Protein AF-A0A497G6R7-F1 (afdb_monomer)

pLDDT: mean 92.28, std 6.04, range [61.69, 97.88]

Structure (mmCIF, N/CA/C/O backbone):
data_AF-A0A497G6R7-F1
#
_entry.id   AF-A0A497G6R7-F1
#
loop_
_atom_site.group_PDB
_atom_site.id
_atom_site.type_symbol
_atom_site.label_atom_id
_atom_site.label_alt_id
_atom_site.label_comp_id
_atom_site.label_asym_id
_atom_site.label_entity_id
_atom_site.label_seq_id
_atom_site.pdbx_PDB_ins_code
_atom_site.Cartn_x
_atom_site.Cartn_y
_atom_site.Cartn_z
_atom_site.occupancy
_atom_site.B_iso_or_equiv
_atom_site.auth_seq_id
_atom_site.auth_comp_id
_atom_site.auth_asym_id
_atom_site.auth_atom_id
_atom_site.pdbx_PDB_model_num
ATOM 1 N N . MET A 1 1 ? 18.192 23.281 7.322 1.00 61.69 1 MET A N 1
ATOM 2 C CA . MET A 1 1 ? 17.276 22.122 7.278 1.00 61.69 1 MET A CA 1
ATOM 3 C C . MET A 1 1 ? 18.135 20.898 7.508 1.00 61.69 1 MET A C 1
ATOM 5 O O . MET A 1 1 ? 19.230 20.886 6.967 1.00 61.69 1 MET A O 1
ATOM 9 N N . GLU A 1 2 ? 17.711 19.952 8.344 1.00 70.25 2 GLU A N 1
ATOM 10 C CA . GLU A 1 2 ? 18.419 18.669 8.461 1.00 70.25 2 GLU A CA 1
ATOM 11 C C . GLU A 1 2 ? 18.408 17.977 7.091 1.00 70.25 2 GLU A C 1
ATOM 13 O O . GLU A 1 2 ? 17.349 17.870 6.469 1.00 70.25 2 GLU A O 1
ATOM 18 N N . GLU A 1 3 ? 19.580 17.584 6.593 1.00 82.38 3 GLU A N 1
ATOM 19 C CA . GLU A 1 3 ? 19.691 16.720 5.416 1.00 82.38 3 GLU A CA 1
ATOM 20 C C . GLU A 1 3 ? 19.175 15.319 5.781 1.00 82.38 3 GLU A C 1
ATOM 22 O O . GLU A 1 3 ? 19.461 14.817 6.870 1.00 82.38 3 GLU A O 1
ATOM 27 N N . TRP A 1 4 ? 18.396 14.690 4.896 1.00 85.44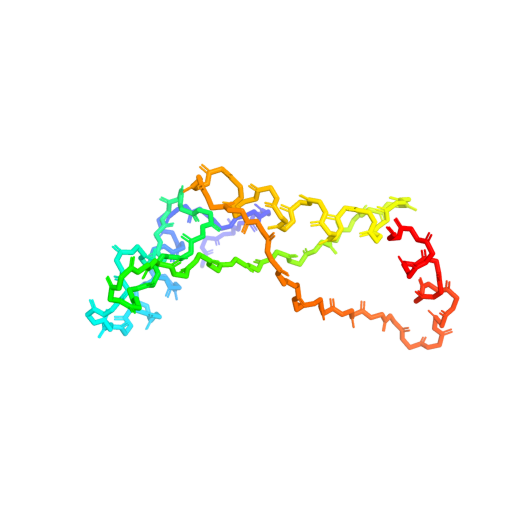 4 TRP A N 1
ATOM 28 C CA . TRP A 1 4 ? 17.958 13.303 5.060 1.00 85.44 4 TRP A CA 1
ATOM 29 C C . TRP A 1 4 ? 18.111 12.537 3.746 1.00 85.44 4 TRP A C 1
ATOM 31 O O . TRP A 1 4 ? 17.899 13.085 2.665 1.00 85.44 4 TRP A O 1
ATOM 41 N N . GLU A 1 5 ? 18.422 11.249 3.852 1.00 86.00 5 GLU A N 1
ATOM 42 C CA . GLU A 1 5 ? 18.436 10.312 2.730 1.00 86.00 5 GLU A CA 1
ATOM 43 C C . GLU A 1 5 ? 17.424 9.189 2.982 1.00 86.00 5 GLU A C 1
ATOM 45 O O . GLU A 1 5 ? 17.228 8.740 4.112 1.00 86.00 5 GLU A O 1
ATOM 50 N N . GLY A 1 6 ? 16.758 8.722 1.924 1.00 87.94 6 GLY A N 1
ATOM 51 C CA . GLY A 1 6 ? 15.754 7.661 2.023 1.00 87.94 6 GLY A CA 1
ATOM 52 C C . GLY A 1 6 ? 14.419 8.123 2.622 1.00 87.94 6 GLY A C 1
ATOM 53 O O . GLY A 1 6 ? 13.873 9.157 2.231 1.00 87.94 6 GLY A O 1
ATOM 54 N N . LYS A 1 7 ? 13.845 7.314 3.527 1.00 87.88 7 LYS A N 1
ATOM 55 C CA . LYS A 1 7 ? 12.556 7.614 4.176 1.00 87.88 7 LYS A CA 1
ATOM 56 C C . LYS A 1 7 ? 12.714 8.762 5.177 1.00 87.88 7 LYS A C 1
ATOM 58 O O . LYS A 1 7 ? 13.715 8.845 5.882 1.00 87.88 7 LYS A O 1
ATOM 63 N N . LEU A 1 8 ? 11.689 9.608 5.281 1.00 91.75 8 LEU A N 1
ATOM 64 C CA . LEU A 1 8 ? 11.645 10.663 6.294 1.00 91.75 8 LEU A CA 1
ATOM 65 C C . LEU A 1 8 ? 11.751 10.058 7.708 1.00 91.75 8 LEU A C 1
ATOM 67 O O . LEU A 1 8 ? 11.001 9.127 8.018 1.00 91.75 8 LEU A O 1
ATOM 71 N N . PRO A 1 9 ? 12.614 10.603 8.587 1.00 93.06 9 PRO A N 1
ATOM 72 C CA . PRO A 1 9 ? 12.624 10.247 9.999 1.00 93.06 9 PRO A CA 1
ATOM 73 C C . PRO A 1 9 ? 11.231 10.415 10.630 1.00 93.06 9 PRO A C 1
ATOM 75 O O . PRO A 1 9 ? 10.544 11.394 10.313 1.00 93.06 9 PRO A O 1
ATOM 78 N N . PRO A 1 10 ? 10.809 9.534 11.559 1.00 92.94 10 PRO A N 1
ATOM 79 C CA . PRO A 1 10 ? 9.475 9.595 12.163 1.00 92.94 10 PRO A CA 1
ATOM 80 C C . PRO A 1 10 ? 9.112 10.960 12.764 1.00 92.94 10 PRO A C 1
ATOM 82 O O . PRO A 1 10 ? 7.987 11.422 12.603 1.00 92.94 10 PRO A O 1
ATOM 85 N N . SER A 1 11 ? 10.071 11.643 13.397 1.00 92.31 11 SER A N 1
ATOM 86 C CA . SER A 1 11 ? 9.874 12.982 13.971 1.00 92.31 11 SER A CA 1
ATOM 87 C C . SER A 1 11 ? 9.536 14.039 12.912 1.00 92.31 11 SER A C 1
ATOM 89 O O . SER A 1 11 ? 8.668 14.886 13.133 1.00 92.31 11 SER A O 1
ATOM 91 N N . LEU A 1 12 ? 10.188 13.981 11.747 1.00 93.31 12 LEU A N 1
ATOM 92 C CA . LEU A 1 12 ? 9.930 14.887 10.630 1.00 93.31 12 LEU A CA 1
ATOM 93 C C . LEU A 1 12 ? 8.627 14.531 9.909 1.00 93.31 12 LEU A C 1
ATOM 95 O O . LEU A 1 12 ? 7.867 15.439 9.578 1.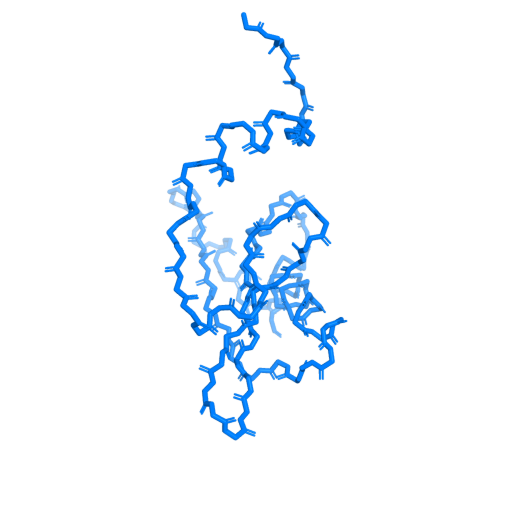00 93.31 12 LEU A O 1
ATOM 99 N N . LEU A 1 13 ? 8.330 13.240 9.723 1.00 92.62 13 LEU A N 1
ATOM 100 C CA . LEU A 1 13 ? 7.057 12.781 9.155 1.00 92.62 13 LEU A CA 1
ATOM 101 C C . LEU A 1 13 ? 5.868 13.270 9.993 1.00 92.62 13 LEU A C 1
ATOM 103 O O . LEU A 1 13 ? 4.903 13.816 9.452 1.00 92.62 13 LEU A O 1
ATOM 107 N N . GLU A 1 14 ? 5.971 13.124 11.315 1.00 91.62 14 GLU A N 1
ATOM 108 C CA . GLU A 1 14 ? 4.958 13.574 12.266 1.00 91.62 14 GLU A CA 1
ATOM 109 C C . GLU A 1 14 ? 4.739 15.089 12.164 1.00 91.62 14 GLU A C 1
ATOM 111 O O . GLU A 1 14 ? 3.608 15.553 12.017 1.00 91.62 14 GLU A O 1
ATOM 116 N N . LYS A 1 15 ? 5.826 15.869 12.178 1.00 91.44 15 LYS A N 1
ATOM 117 C CA . LYS A 1 15 ? 5.773 17.335 12.157 1.00 91.44 15 LYS A CA 1
ATOM 118 C C . LYS A 1 15 ? 5.276 17.905 10.827 1.00 91.44 15 LYS A C 1
ATOM 120 O O . LYS A 1 15 ? 4.507 18.863 10.833 1.00 91.44 15 LYS A O 1
ATOM 125 N N . LEU A 1 16 ? 5.764 17.381 9.703 1.00 92.06 16 LEU A N 1
ATOM 126 C CA . LEU A 1 16 ? 5.608 18.012 8.388 1.00 92.06 16 LEU A CA 1
ATOM 127 C C . LEU A 1 16 ? 4.427 17.466 7.589 1.00 92.06 16 LEU A C 1
ATOM 129 O O . LEU A 1 16 ? 3.844 18.203 6.799 1.00 92.06 16 LEU A O 1
ATOM 133 N N . VAL A 1 17 ? 4.078 16.192 7.777 1.00 91.81 17 VAL A N 1
ATOM 134 C CA . VAL A 1 17 ? 3.026 15.535 6.995 1.00 91.81 17 VAL A CA 1
ATOM 135 C C . VAL A 1 17 ? 1.834 15.237 7.887 1.00 91.81 17 VAL A C 1
ATOM 137 O O . VAL A 1 17 ? 0.771 15.827 7.695 1.00 91.81 17 VAL A O 1
ATOM 140 N N . LEU A 1 18 ? 2.007 14.379 8.898 1.00 91.00 18 LEU A N 1
ATOM 141 C CA . LEU A 1 18 ? 0.899 13.903 9.734 1.00 91.00 18 LEU A CA 1
ATOM 142 C C . LEU A 1 18 ? 0.246 15.043 10.522 1.00 91.00 18 LEU A C 1
ATOM 144 O O . LEU A 1 18 ? -0.975 15.073 10.651 1.00 91.00 18 LEU A O 1
ATOM 148 N N . GLY A 1 19 ? 1.025 16.027 10.975 1.00 86.12 19 GLY A N 1
ATOM 149 C CA . GLY A 1 19 ? 0.516 17.237 11.620 1.00 86.12 19 GLY A CA 1
ATOM 150 C C . GLY A 1 19 ? -0.388 18.095 10.727 1.00 86.12 19 GLY A C 1
ATOM 151 O O . GLY A 1 19 ? -1.258 18.790 11.246 1.00 86.12 19 GLY A O 1
ATOM 152 N N . VAL A 1 20 ? -0.232 18.013 9.400 1.00 86.31 20 VAL A N 1
ATOM 153 C CA . VAL A 1 20 ? -0.998 18.802 8.421 1.00 86.31 20 VAL A CA 1
ATOM 154 C C . VAL A 1 20 ? -2.219 18.036 7.907 1.00 86.31 20 VAL A C 1
ATOM 156 O O . VAL A 1 20 ? -3.308 18.598 7.821 1.00 86.31 20 VAL A O 1
ATOM 159 N N . VAL A 1 21 ? -2.076 16.743 7.596 1.00 80.81 21 VAL A N 1
ATOM 160 C CA . VAL A 1 21 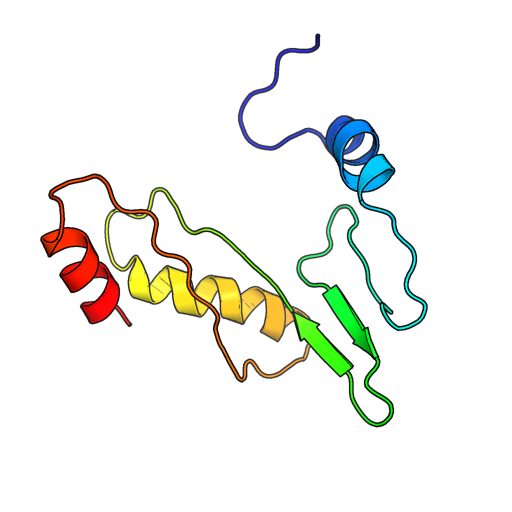? -3.147 15.934 6.969 1.00 80.81 21 VAL A CA 1
ATOM 161 C C . VAL A 1 21 ? -4.197 15.403 7.955 1.00 80.81 21 VAL A C 1
ATOM 163 O O . VAL A 1 21 ? -5.105 14.668 7.575 1.00 80.81 21 VAL A O 1
ATOM 166 N N . ARG A 1 22 ? -4.118 15.793 9.230 1.00 67.88 22 ARG A N 1
ATOM 167 C CA . ARG A 1 22 ? -4.956 15.319 10.344 1.00 67.88 22 ARG A CA 1
ATOM 168 C C . ARG A 1 22 ? -6.384 15.879 10.364 1.00 67.88 22 ARG A C 1
ATOM 170 O O . ARG A 1 22 ? -6.910 16.223 11.426 1.00 67.88 22 ARG A O 1
ATOM 177 N N . LYS A 1 23 ? -7.069 15.935 9.219 1.00 73.69 23 LYS A N 1
ATOM 178 C CA . LYS A 1 23 ? -8.521 16.151 9.238 1.00 73.69 23 LYS A CA 1
ATOM 179 C C . LYS A 1 23 ? -9.172 14.939 9.907 1.00 73.69 23 LYS A C 1
ATOM 181 O O . LYS A 1 23 ? -9.103 13.829 9.391 1.00 73.69 23 LYS A O 1
ATOM 186 N N . ARG A 1 24 ? -9.776 15.156 11.075 1.00 80.75 24 ARG A N 1
ATOM 187 C CA . ARG A 1 24 ? -10.448 14.097 11.832 1.00 80.75 24 ARG A CA 1
ATOM 188 C C . ARG A 1 24 ? -11.823 13.847 11.231 1.00 80.75 24 ARG A C 1
ATOM 190 O O . ARG A 1 24 ? -12.690 14.714 11.292 1.00 80.75 24 ARG A O 1
ATOM 197 N N . ASP A 1 25 ? -11.996 12.668 10.656 1.00 91.38 25 ASP A N 1
ATOM 198 C CA . ASP A 1 25 ? -13.299 12.115 10.308 1.00 91.38 25 ASP A CA 1
ATOM 199 C C . ASP A 1 25 ? -13.614 11.010 11.330 1.00 91.38 25 ASP A C 1
ATOM 201 O O . ASP A 1 25 ? -12.793 10.104 11.489 1.00 91.38 25 ASP A O 1
ATOM 205 N N . PRO A 1 26 ? -14.749 11.071 12.052 1.00 94.00 26 PRO A N 1
ATOM 206 C CA . PRO A 1 26 ? -15.089 10.081 13.076 1.00 94.00 26 PRO A CA 1
ATOM 207 C C . PRO A 1 26 ? -15.251 8.660 12.523 1.00 94.00 26 PRO A C 1
ATOM 209 O O . PRO A 1 26 ? -15.192 7.708 13.293 1.00 94.00 26 PRO A O 1
ATOM 212 N N . ARG A 1 27 ? -15.434 8.498 11.207 1.00 96.62 27 ARG A N 1
ATOM 213 C CA . ARG A 1 27 ? -15.499 7.181 10.567 1.00 96.62 27 ARG A CA 1
ATOM 214 C C . ARG A 1 27 ? -14.125 6.549 10.382 1.00 96.62 27 ARG A C 1
ATOM 216 O O . ARG A 1 27 ? -14.045 5.357 10.120 1.00 96.62 27 ARG A O 1
ATOM 223 N N . VAL A 1 28 ? -13.037 7.308 10.468 1.00 94.94 28 VAL A N 1
ATOM 224 C CA . VAL A 1 28 ? -11.683 6.765 10.315 1.00 94.94 28 VAL A CA 1
ATOM 225 C C . VAL A 1 28 ? -11.234 6.202 11.663 1.00 94.94 28 VAL A C 1
ATOM 227 O O . VAL A 1 28 ? -10.744 6.931 12.521 1.00 94.94 28 VAL A O 1
ATOM 230 N N . LEU A 1 29 ? -11.426 4.892 11.844 1.00 94.75 29 LEU A N 1
ATOM 231 C CA . LEU A 1 29 ? -11.074 4.155 13.063 1.00 94.75 29 LEU A CA 1
ATOM 232 C C . LEU A 1 29 ? -9.558 4.063 13.247 1.00 94.75 29 LEU A C 1
ATOM 234 O O . LEU A 1 29 ? -9.054 4.194 14.359 1.00 94.75 29 LEU A O 1
ATOM 238 N N . VAL A 1 30 ? -8.839 3.870 12.138 1.00 94.00 30 VAL A N 1
ATOM 239 C CA . VAL A 1 30 ? -7.381 3.984 12.084 1.00 94.00 30 VAL A CA 1
ATOM 240 C C . VAL A 1 30 ? -7.018 4.945 10.967 1.00 94.00 30 VAL A C 1
ATOM 242 O O . VAL A 1 30 ? -7.292 4.682 9.794 1.00 94.00 30 VAL A O 1
ATOM 245 N N . GLY A 1 31 ? -6.432 6.073 11.359 1.00 91.00 31 GLY A N 1
ATOM 246 C CA . GLY A 1 31 ? -5.937 7.106 10.459 1.00 91.00 31 GLY A CA 1
ATOM 247 C C . GLY A 1 31 ? -4.426 7.018 10.238 1.00 91.00 31 GLY A C 1
ATOM 248 O O . GLY A 1 31 ? -3.789 6.051 10.647 1.00 91.00 31 GLY A O 1
ATOM 249 N N . PRO A 1 32 ? -3.830 8.036 9.604 1.00 90.69 32 PRO A N 1
ATOM 250 C CA . PRO A 1 32 ? -2.405 8.036 9.313 1.00 90.69 32 PRO A CA 1
ATOM 251 C C . PRO A 1 32 ? -1.574 8.238 10.595 1.00 90.69 32 PRO A C 1
ATOM 253 O O . PRO A 1 32 ? -1.716 9.249 11.293 1.00 90.69 32 PRO A O 1
ATOM 256 N N . SER A 1 33 ? -0.675 7.295 10.880 1.00 90.25 33 SER A N 1
ATOM 257 C CA . SER A 1 33 ? 0.336 7.390 11.939 1.00 90.25 33 SER A CA 1
ATOM 258 C C . SER A 1 33 ? 1.584 6.576 11.602 1.00 90.25 33 SER A C 1
ATOM 260 O O . SER A 1 33 ? 1.584 5.748 10.694 1.00 90.25 33 SER A O 1
ATOM 262 N N . VAL A 1 34 ? 2.670 6.825 12.335 1.00 91.25 34 VAL A N 1
ATOM 263 C CA . VAL A 1 34 ? 3.910 6.054 12.197 1.00 91.25 34 VAL A CA 1
ATOM 264 C C . VAL A 1 34 ? 3.635 4.580 12.502 1.00 91.25 34 VAL A C 1
ATOM 266 O O . VAL A 1 34 ? 3.126 4.265 13.574 1.00 91.25 34 VAL A O 1
ATOM 269 N N . GLY A 1 35 ? 4.008 3.698 11.573 1.00 89.25 35 GLY A N 1
ATOM 270 C CA . GLY A 1 35 ? 3.857 2.248 11.721 1.00 89.25 35 GLY A CA 1
ATOM 271 C C . GLY A 1 35 ? 2.490 1.688 11.321 1.00 89.25 35 GLY A C 1
ATOM 272 O O . GLY A 1 35 ? 2.277 0.495 11.499 1.00 89.25 35 GLY A O 1
ATOM 273 N N . GLU A 1 36 ? 1.578 2.507 10.788 1.00 91.69 36 GLU A N 1
ATOM 274 C CA . GLU A 1 36 ? 0.322 2.010 10.216 1.00 91.69 36 GLU A CA 1
ATOM 275 C C . GLU A 1 36 ? 0.440 1.832 8.702 1.00 91.69 36 GLU A C 1
ATOM 277 O O . GLU A 1 36 ? 0.785 2.774 7.987 1.00 91.69 36 GLU A O 1
ATOM 282 N N . ASP A 1 37 ? 0.078 0.643 8.223 1.00 89.62 37 ASP A N 1
ATOM 283 C CA . ASP A 1 37 ? 0.170 0.296 6.802 1.00 89.62 37 ASP A CA 1
ATOM 284 C C . ASP A 1 37 ? -1.110 0.638 6.026 1.00 89.62 37 ASP A C 1
ATOM 286 O O . ASP A 1 37 ? -1.062 0.899 4.830 1.00 89.62 37 ASP A O 1
ATOM 290 N N . ALA A 1 38 ? -2.275 0.694 6.679 1.00 95.31 38 ALA A N 1
ATOM 291 C CA . ALA A 1 38 ? -3.548 0.945 6.004 1.00 95.31 38 ALA A CA 1
ATOM 292 C C . ALA A 1 38 ? -4.548 1.684 6.897 1.00 95.31 38 ALA A C 1
ATOM 294 O O . ALA A 1 38 ? -4.631 1.447 8.108 1.00 95.31 38 ALA A O 1
ATOM 295 N N . ALA A 1 39 ? -5.372 2.525 6.273 1.00 95.31 39 ALA A N 1
ATOM 296 C CA . ALA A 1 39 ? -6.481 3.175 6.953 1.00 95.31 39 ALA A CA 1
ATOM 297 C C . ALA A 1 39 ? -7.658 2.205 7.112 1.00 95.31 39 ALA A C 1
ATOM 299 O O . ALA A 1 39 ? -7.961 1.417 6.212 1.00 95.31 39 ALA A O 1
ATOM 300 N N . VAL A 1 40 ? -8.348 2.295 8.248 1.00 96.81 40 VAL A N 1
ATOM 301 C CA . VAL A 1 40 ? -9.547 1.503 8.551 1.00 96.81 40 VAL A CA 1
ATOM 302 C C . VAL A 1 40 ? -10.722 2.455 8.715 1.00 96.81 40 VAL A C 1
ATOM 304 O O . VAL A 1 40 ? -10.694 3.334 9.576 1.00 96.81 40 VAL A O 1
ATOM 307 N N . ILE A 1 41 ? -11.745 2.287 7.880 1.00 97.31 41 ILE A N 1
ATOM 308 C CA . ILE A 1 41 ? -12.882 3.202 7.776 1.00 97.31 41 ILE A CA 1
ATOM 309 C C . ILE A 1 41 ? -14.172 2.456 8.112 1.00 97.31 41 ILE A C 1
ATOM 311 O O . ILE A 1 41 ? -14.459 1.407 7.541 1.00 97.31 41 ILE A O 1
ATOM 315 N N . ASP A 1 42 ? -14.968 3.025 9.005 1.00 97.81 42 ASP A N 1
ATOM 316 C CA . ASP A 1 42 ? -16.257 2.510 9.437 1.00 97.81 42 ASP A CA 1
ATOM 317 C C . ASP A 1 42 ? -17.344 2.686 8.359 1.00 97.81 42 ASP A C 1
ATOM 319 O O . ASP A 1 42 ? -17.568 3.779 7.813 1.00 97.81 42 ASP A O 1
ATOM 323 N N . PHE A 1 43 ? -18.027 1.584 8.054 1.00 97.38 43 PHE A N 1
ATOM 324 C CA . PHE A 1 43 ? -19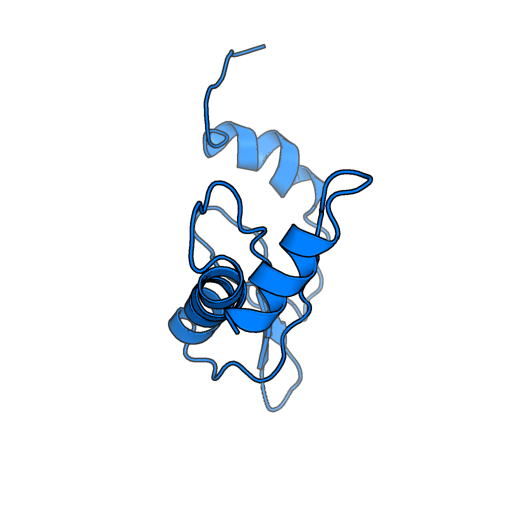.195 1.496 7.178 1.00 97.38 43 PHE A CA 1
ATOM 325 C C . PHE A 1 43 ? -20.404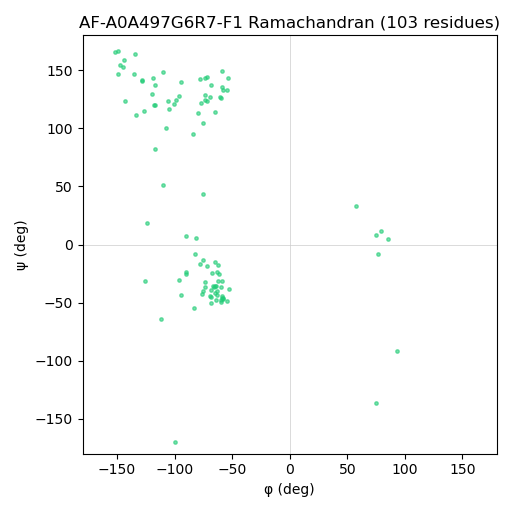 0.854 7.890 1.00 97.38 43 PHE A C 1
ATOM 327 O O . PHE A 1 43 ? -21.352 0.442 7.223 1.00 97.38 43 PHE A O 1
ATOM 334 N N . GLY A 1 44 ? -20.405 0.814 9.226 1.00 96.88 44 GLY A N 1
ATOM 335 C CA . GLY A 1 44 ? -21.487 0.302 10.062 1.00 96.88 44 GLY A CA 1
ATOM 336 C C . GLY A 1 44 ? -21.295 -1.170 10.410 1.00 96.88 44 GLY A C 1
ATOM 337 O O . GLY A 1 44 ? -20.666 -1.509 11.406 1.00 96.88 44 GLY A O 1
ATOM 338 N N . ASP A 1 45 ? -21.846 -2.065 9.592 1.00 97.19 45 ASP A N 1
ATOM 339 C CA . ASP A 1 45 ? -21.762 -3.519 9.801 1.00 97.19 45 ASP A CA 1
ATOM 340 C C . ASP A 1 45 ? -20.385 -4.108 9.450 1.00 97.19 45 ASP A C 1
ATOM 342 O O . ASP A 1 45 ? -20.080 -5.257 9.772 1.00 97.19 45 ASP A O 1
ATOM 346 N N . LYS A 1 46 ? -19.552 -3.321 8.769 1.00 96.75 46 LYS A N 1
ATOM 347 C CA . LYS A 1 46 ? -18.231 -3.704 8.276 1.00 96.75 46 LYS A CA 1
ATOM 348 C C . LYS A 1 46 ? -17.293 -2.509 8.255 1.00 96.75 46 LYS A C 1
ATOM 350 O O . LYS A 1 46 ? -17.719 -1.355 8.280 1.00 96.75 46 LYS A O 1
ATOM 355 N N . VAL A 1 47 ? -16.011 -2.809 8.097 1.00 97.69 47 VAL A N 1
ATOM 356 C CA . VAL A 1 47 ? -14.976 -1.810 7.839 1.00 97.69 47 VAL A CA 1
ATOM 357 C C . VAL A 1 47 ? -14.450 -1.934 6.416 1.00 97.69 47 VAL A C 1
ATOM 359 O O . VAL A 1 47 ? -14.391 -3.024 5.841 1.00 97.69 47 VAL A O 1
ATOM 362 N N . LEU A 1 48 ? -14.049 -0.803 5.851 1.00 97.62 48 LEU A N 1
ATOM 363 C CA . LEU A 1 48 ? -13.266 -0.733 4.631 1.00 97.62 48 LEU A CA 1
ATOM 364 C C . LEU A 1 48 ? -11.806 -0.479 5.011 1.00 97.62 48 LEU A C 1
ATOM 366 O O . LEU A 1 48 ? -11.498 0.528 5.645 1.00 97.62 48 LEU A O 1
ATOM 370 N N . VAL A 1 49 ? -10.920 -1.386 4.608 1.00 97.88 49 VAL A N 1
ATOM 371 C CA . VAL A 1 49 ? -9.470 -1.217 4.749 1.00 97.88 49 VAL A CA 1
ATOM 372 C C . VAL A 1 49 ? -8.915 -0.734 3.418 1.00 97.88 49 VAL A C 1
ATOM 374 O O . VAL A 1 49 ? -9.151 -1.369 2.389 1.00 97.88 49 VAL A O 1
ATOM 377 N N . VAL A 1 50 ? -8.216 0.399 3.435 1.00 96.44 50 VAL A N 1
ATOM 378 C CA . VAL A 1 50 ? -7.645 1.016 2.233 1.00 96.44 50 VAL A CA 1
ATOM 379 C C . VAL A 1 50 ? -6.171 1.322 2.424 1.00 96.44 50 VAL A C 1
ATOM 381 O O . VAL A 1 50 ? -5.738 1.776 3.482 1.00 96.44 50 VAL A O 1
ATOM 384 N N . HIS A 1 51 ? -5.414 1.097 1.362 1.00 95.56 51 HIS A N 1
ATOM 385 C CA . HIS A 1 51 ? -3.978 1.284 1.315 1.00 95.56 51 HIS A CA 1
ATOM 386 C C . HIS A 1 51 ? -3.575 1.720 -0.101 1.00 95.56 51 HIS A C 1
ATOM 388 O O . HIS A 1 51 ? -4.284 1.441 -1.070 1.00 95.56 51 HIS A O 1
ATOM 394 N N . SER A 1 52 ? -2.450 2.422 -0.207 1.00 92.88 52 SER A N 1
ATOM 395 C CA . SER A 1 52 ? -1.846 2.837 -1.469 1.00 92.88 52 SER A CA 1
ATOM 396 C C . SER A 1 52 ? -0.330 2.764 -1.335 1.00 92.88 52 S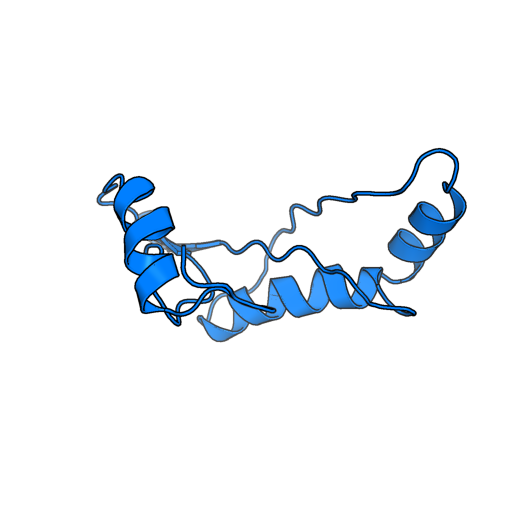ER A C 1
ATOM 398 O O . SER A 1 52 ? 0.226 3.472 -0.498 1.00 92.88 52 SER A O 1
ATOM 400 N N . ASP A 1 53 ? 0.324 2.008 -2.216 1.00 91.75 53 ASP A N 1
ATOM 401 C CA . ASP A 1 53 ? 1.785 1.906 -2.270 1.00 91.75 53 ASP A CA 1
ATOM 402 C C . ASP A 1 53 ? 2.300 2.042 -3.712 1.00 91.75 53 ASP A C 1
ATOM 404 O O . ASP A 1 53 ? 2.032 1.185 -4.563 1.00 91.75 53 ASP A O 1
ATOM 408 N N . PRO A 1 54 ? 2.997 3.147 -4.037 1.00 89.88 54 PRO A N 1
ATOM 409 C CA . PRO A 1 54 ? 3.622 3.316 -5.336 1.00 89.88 54 PRO A CA 1
ATOM 410 C C . PRO A 1 54 ? 4.888 2.455 -5.445 1.00 89.88 54 PRO A C 1
ATOM 412 O O . PRO A 1 54 ? 5.962 2.816 -4.959 1.00 89.88 54 PRO A O 1
ATOM 415 N N . ILE A 1 55 ? 4.790 1.345 -6.178 1.00 91.38 55 ILE A N 1
ATOM 416 C CA . ILE A 1 55 ? 5.935 0.459 -6.413 1.00 91.38 55 ILE A CA 1
ATOM 417 C C . ILE A 1 55 ? 6.919 1.088 -7.402 1.00 91.38 55 ILE A C 1
ATOM 419 O O . ILE A 1 55 ? 6.580 1.425 -8.538 1.00 91.38 55 ILE A O 1
ATOM 423 N N . THR A 1 56 ? 8.175 1.209 -6.975 1.00 88.50 56 THR A N 1
ATOM 424 C CA . THR A 1 56 ? 9.289 1.728 -7.779 1.00 88.50 56 THR A CA 1
ATOM 425 C C . THR A 1 56 ? 10.525 0.837 -7.624 1.00 88.50 56 THR A C 1
ATOM 427 O O . THR A 1 56 ? 10.593 -0.005 -6.732 1.00 88.50 56 THR A O 1
ATOM 430 N N . GLY A 1 57 ? 11.505 0.968 -8.523 1.00 85.88 57 GLY A N 1
ATOM 431 C CA . GLY A 1 57 ? 12.797 0.268 -8.418 1.00 85.88 57 GLY A CA 1
ATOM 432 C C . GLY A 1 57 ? 12.798 -1.220 -8.801 1.00 85.88 57 GLY A C 1
ATOM 433 O O . GLY A 1 57 ? 13.870 -1.810 -8.929 1.00 85.88 57 GLY A O 1
ATOM 434 N N . ALA A 1 58 ? 11.636 -1.831 -9.045 1.00 90.31 58 ALA A N 1
ATOM 435 C CA . ALA A 1 58 ? 11.550 -3.206 -9.530 1.00 90.31 58 ALA A CA 1
ATOM 436 C C . ALA A 1 58 ? 12.046 -3.324 -10.985 1.00 90.31 58 ALA A C 1
ATOM 438 O O . ALA A 1 58 ? 11.575 -2.626 -11.882 1.00 90.31 58 ALA A O 1
ATOM 439 N N . VAL A 1 59 ? 12.988 -4.242 -11.233 1.00 87.94 59 VAL A N 1
ATOM 440 C CA . VAL A 1 59 ? 13.561 -4.491 -12.575 1.00 87.94 59 VAL A CA 1
ATOM 441 C C . VAL A 1 59 ? 12.768 -5.555 -13.357 1.00 87.94 59 VAL A C 1
ATOM 443 O O . VAL A 1 59 ? 12.803 -5.591 -14.592 1.00 87.94 59 VAL A O 1
ATOM 446 N N . ARG A 1 60 ? 12.043 -6.430 -12.647 1.00 91.44 60 ARG A N 1
ATOM 447 C CA . ARG A 1 60 ? 11.195 -7.514 -13.176 1.00 91.44 60 ARG A CA 1
ATOM 448 C C . ARG A 1 60 ? 9.956 -7.679 -12.291 1.00 91.44 60 ARG A C 1
ATOM 450 O O . ARG A 1 60 ? 10.018 -7.300 -11.122 1.00 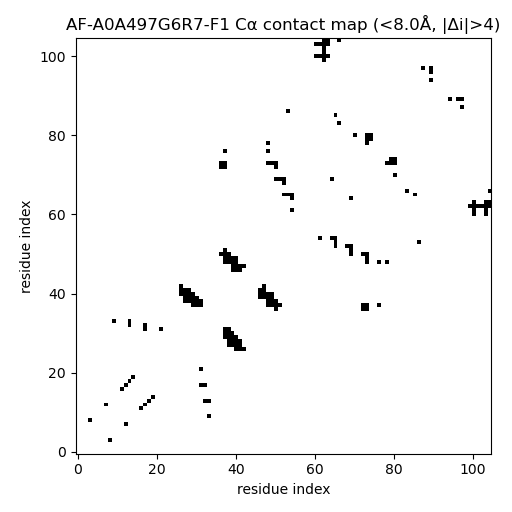91.44 60 ARG A O 1
ATOM 457 N N . ASN A 1 61 ? 8.894 -8.279 -12.829 1.00 95.19 61 ASN A N 1
ATOM 458 C CA . ASN A 1 61 ? 7.659 -8.614 -12.108 1.00 95.19 61 ASN A CA 1
ATOM 459 C C . ASN A 1 61 ? 6.989 -7.394 -11.459 1.00 95.19 61 ASN A C 1
ATOM 461 O O . ASN A 1 61 ? 6.428 -7.483 -10.370 1.00 95.19 61 ASN A O 1
ATOM 465 N N . ILE A 1 62 ? 7.095 -6.226 -12.093 1.00 95.12 62 ILE A N 1
ATOM 466 C CA . ILE A 1 62 ? 6.628 -4.976 -11.489 1.00 95.12 62 ILE A CA 1
ATOM 467 C C . ILE A 1 62 ? 5.104 -4.973 -11.336 1.00 95.12 62 ILE A C 1
ATOM 469 O O . ILE A 1 62 ? 4.613 -4.493 -10.319 1.00 95.12 62 ILE A O 1
ATOM 473 N N . GLY A 1 63 ? 4.368 -5.569 -12.283 1.00 95.50 63 GLY A N 1
ATOM 474 C CA . GLY A 1 63 ? 2.918 -5.755 -12.169 1.00 95.50 63 GLY A CA 1
ATOM 475 C C . GLY A 1 63 ? 2.543 -6.675 -11.010 1.00 95.50 63 GLY A C 1
ATOM 476 O O . GLY A 1 63 ? 1.737 -6.294 -10.161 1.00 95.50 63 GLY A O 1
ATOM 477 N N . TRP A 1 64 ? 3.211 -7.827 -10.908 1.00 96.75 64 TRP A N 1
ATOM 478 C CA . TRP A 1 64 ? 3.039 -8.764 -9.798 1.00 96.75 64 TRP A CA 1
ATOM 479 C C . TRP A 1 64 ? 3.254 -8.079 -8.443 1.00 96.75 64 TRP A C 1
ATOM 481 O O . TRP A 1 64 ? 2.409 -8.176 -7.554 1.00 96.75 64 TRP A O 1
ATOM 491 N N . TYR A 1 65 ? 4.348 -7.324 -8.288 1.00 96.06 65 TYR A N 1
ATOM 492 C CA . TYR A 1 65 ? 4.622 -6.582 -7.056 1.00 96.06 65 TYR A CA 1
ATOM 493 C C . TYR A 1 65 ? 3.586 -5.484 -6.795 1.00 96.06 65 TYR A C 1
ATOM 495 O O . TYR A 1 65 ? 3.126 -5.361 -5.663 1.00 96.06 65 TYR A O 1
ATOM 503 N N . ALA A 1 66 ? 3.170 -4.736 -7.822 1.00 94.88 66 ALA A N 1
ATOM 504 C CA . ALA A 1 66 ? 2.146 -3.696 -7.700 1.00 94.88 66 ALA A CA 1
ATOM 505 C C . ALA A 1 66 ? 0.805 -4.233 -7.183 1.00 94.88 66 ALA A C 1
ATOM 507 O O . ALA A 1 66 ? 0.097 -3.526 -6.469 1.00 94.88 66 ALA A O 1
ATOM 508 N N . VAL A 1 67 ? 0.470 -5.487 -7.495 1.00 95.56 67 VAL A N 1
ATOM 509 C CA . VAL A 1 67 ? -0.722 -6.146 -6.953 1.00 95.56 67 VAL A CA 1
ATOM 510 C C . VAL A 1 67 ? -0.452 -6.719 -5.567 1.00 95.56 67 VAL A C 1
ATOM 512 O O . VAL A 1 67 ? -1.180 -6.419 -4.621 1.00 95.56 67 VAL A O 1
ATOM 515 N N . HIS A 1 68 ? 0.580 -7.549 -5.429 1.00 96.06 68 HIS A N 1
ATOM 516 C CA . HIS A 1 68 ? 0.782 -8.352 -4.228 1.00 96.06 68 HIS A CA 1
ATOM 517 C C . HIS A 1 68 ? 1.259 -7.544 -3.022 1.00 96.06 68 HIS A C 1
ATOM 519 O O . HIS A 1 68 ? 0.811 -7.835 -1.916 1.00 96.06 68 HIS A O 1
ATOM 525 N N . ILE A 1 69 ? 2.106 -6.528 -3.210 1.00 95.00 69 ILE A N 1
ATOM 526 C CA . ILE A 1 69 ? 2.570 -5.677 -2.103 1.00 95.00 69 ILE A CA 1
ATOM 527 C C . ILE A 1 69 ? 1.405 -4.831 -1.582 1.00 95.00 69 ILE A C 1
ATOM 529 O O . ILE A 1 69 ? 1.073 -4.915 -0.404 1.00 95.00 69 ILE A O 1
ATOM 533 N N . ALA A 1 70 ? 0.685 -4.142 -2.471 1.00 94.94 70 ALA A N 1
ATOM 534 C CA . ALA A 1 70 ? -0.481 -3.353 -2.076 1.00 94.94 70 ALA A CA 1
ATOM 535 C C . ALA A 1 70 ? -1.573 -4.208 -1.397 1.00 94.94 70 ALA A C 1
ATOM 537 O O . ALA A 1 70 ? -2.236 -3.768 -0.458 1.00 94.94 70 ALA A O 1
ATOM 538 N N . CYS A 1 71 ? -1.774 -5.44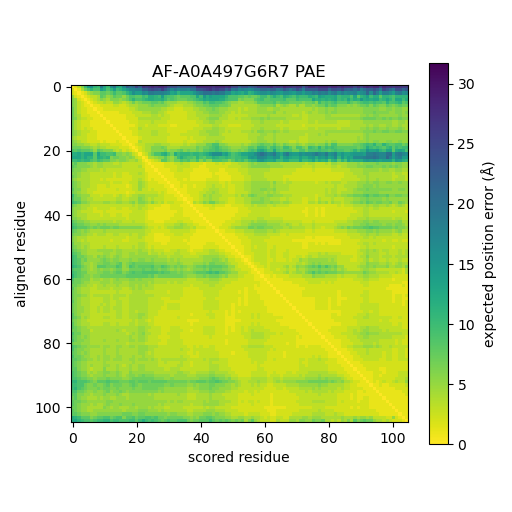8 -1.860 1.00 96.44 71 CYS A N 1
ATOM 539 C CA . CYS A 1 71 ? -2.729 -6.374 -1.249 1.00 96.44 71 CYS A CA 1
ATOM 540 C C . CYS A 1 71 ? -2.246 -6.942 0.091 1.00 96.44 71 CYS A C 1
ATOM 542 O O . CYS A 1 71 ? -3.082 -7.223 0.953 1.00 96.44 71 CYS A O 1
ATOM 544 N N . ASN A 1 72 ? -0.935 -7.124 0.274 1.00 96.50 72 ASN A N 1
ATOM 545 C CA . ASN A 1 72 ? -0.353 -7.605 1.523 1.00 96.50 72 ASN A CA 1
ATOM 546 C C . ASN A 1 72 ? -0.699 -6.667 2.682 1.00 96.50 72 ASN A C 1
ATOM 548 O O . ASN A 1 72 ? -1.188 -7.140 3.702 1.00 96.50 72 ASN A O 1
ATOM 552 N N . ASP A 1 73 ? -0.556 -5.359 2.494 1.00 95.12 73 ASP A N 1
ATOM 553 C CA . ASP A 1 73 ? -0.793 -4.369 3.553 1.00 95.12 73 ASP A CA 1
ATOM 554 C C . ASP A 1 73 ? -2.270 -4.273 3.962 1.00 95.12 73 ASP A C 1
ATOM 556 O O . ASP A 1 73 ? -2.604 -3.929 5.093 1.00 95.12 73 ASP A O 1
ATOM 560 N N . VAL A 1 74 ? -3.188 -4.649 3.068 1.00 97.19 74 VAL A N 1
ATOM 561 C CA . VAL A 1 74 ? -4.605 -4.838 3.417 1.00 97.19 74 VAL A CA 1
ATOM 562 C C . VAL A 1 74 ? -4.811 -6.160 4.165 1.00 97.19 74 VAL A C 1
ATOM 564 O O . VAL A 1 74 ? -5.535 -6.208 5.163 1.00 97.19 74 VAL A O 1
ATOM 567 N N . ALA A 1 75 ? -4.169 -7.237 3.707 1.00 97.00 75 ALA A N 1
ATOM 568 C CA . ALA A 1 75 ? -4.282 -8.566 4.301 1.00 97.00 75 ALA A CA 1
ATOM 569 C C . ALA A 1 75 ? -3.701 -8.646 5.723 1.00 97.00 75 ALA A C 1
ATOM 571 O O . ALA A 1 75 ? -4.294 -9.305 6.580 1.00 97.00 75 ALA A O 1
ATOM 572 N N . THR A 1 76 ? -2.609 -7.936 6.018 1.00 95.25 76 THR A N 1
ATOM 573 C CA . THR A 1 76 ? -2.002 -7.861 7.362 1.00 95.25 76 THR A CA 1
ATOM 574 C C . THR A 1 76 ? -2.914 -7.190 8.392 1.00 95.25 76 THR A C 1
ATOM 576 O O . THR A 1 76 ? -2.727 -7.367 9.594 1.00 95.25 76 THR A O 1
ATOM 579 N N . ARG A 1 77 ? -3.966 -6.493 7.945 1.00 94.56 77 ARG A N 1
ATOM 580 C CA . ARG A 1 77 ? -5.029 -5.922 8.792 1.00 94.56 77 ARG A CA 1
ATOM 581 C C . ARG A 1 77 ? -6.205 -6.871 9.015 1.00 94.56 77 ARG A C 1
ATOM 583 O O . ARG A 1 77 ? -7.230 -6.464 9.555 1.00 94.56 77 ARG A O 1
ATOM 590 N N . GLY A 1 78 ? -6.091 -8.122 8.566 1.00 95.06 78 GLY A N 1
ATOM 591 C CA . GLY A 1 78 ? -7.154 -9.124 8.650 1.00 95.06 78 GLY A CA 1
ATOM 592 C C . GLY A 1 78 ? -8.289 -8.920 7.640 1.00 95.06 78 GLY A C 1
ATOM 593 O O . GLY A 1 78 ? -9.302 -9.615 7.714 1.00 95.06 78 GLY A O 1
ATOM 594 N N . ALA A 1 79 ? -8.145 -7.991 6.690 1.00 96.94 79 ALA A N 1
ATOM 595 C CA . ALA A 1 79 ? -9.130 -7.754 5.642 1.00 96.94 79 ALA A CA 1
ATOM 596 C C . ALA A 1 79 ? -8.781 -8.530 4.369 1.00 96.94 79 ALA A C 1
ATOM 598 O O . ALA A 1 79 ? -7.632 -8.588 3.946 1.00 96.94 79 ALA A O 1
ATOM 599 N N . LYS A 1 80 ? -9.788 -9.102 3.703 1.00 97.44 80 LYS A N 1
ATOM 600 C CA . LYS A 1 80 ? -9.600 -9.719 2.384 1.00 97.44 80 LYS A CA 1
ATOM 601 C C . LYS A 1 80 ? -9.511 -8.619 1.315 1.00 97.44 80 LYS A C 1
ATOM 603 O O . LYS A 1 80 ? -10.505 -7.907 1.162 1.00 97.44 80 LYS A O 1
ATOM 608 N N . PRO A 1 81 ? -8.423 -8.509 0.529 1.00 97.31 81 PRO A N 1
ATOM 609 C CA . PRO A 1 81 ? -8.369 -7.587 -0.606 1.00 97.31 81 PRO A CA 1
ATOM 610 C C . PRO A 1 81 ? -9.479 -7.901 -1.623 1.00 97.31 81 PRO A C 1
ATOM 612 O O . PRO A 1 81 ? -9.748 -9.068 -1.925 1.00 97.31 81 PRO A O 1
ATOM 615 N N . ARG A 1 82 ? -10.171 -6.869 -2.119 1.00 96.25 82 ARG A N 1
ATOM 616 C CA . ARG A 1 82 ? -11.324 -7.016 -3.038 1.00 96.25 82 ARG A CA 1
ATOM 617 C C . ARG A 1 82 ? -11.183 -6.229 -4.333 1.00 96.25 82 ARG A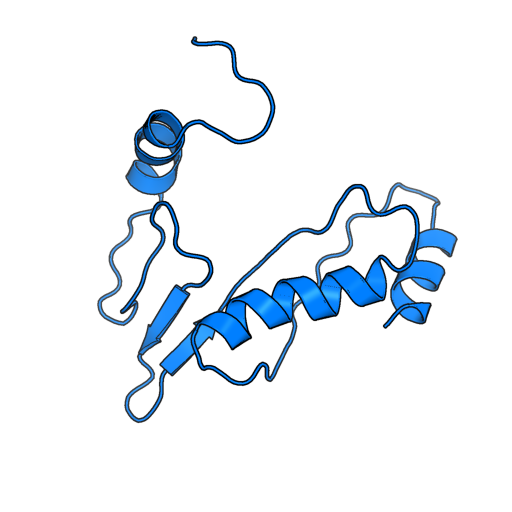 C 1
ATOM 619 O O . ARG A 1 82 ? -11.713 -6.663 -5.350 1.00 96.25 82 ARG A O 1
ATOM 626 N N . TRP A 1 83 ? -10.503 -5.090 -4.276 1.00 95.69 83 TRP A N 1
ATOM 627 C CA . TRP A 1 83 ? -10.364 -4.143 -5.375 1.00 95.69 83 TRP A CA 1
ATOM 628 C C . TRP A 1 83 ? -8.971 -3.518 -5.328 1.00 95.69 83 TRP A C 1
ATOM 630 O O . TRP A 1 83 ? -8.389 -3.405 -4.250 1.00 95.69 83 TRP A O 1
ATOM 640 N N . LEU A 1 84 ? -8.471 -3.089 -6.485 1.00 94.69 84 LEU A N 1
ATOM 641 C CA . LEU A 1 84 ? -7.222 -2.345 -6.635 1.00 94.69 84 LEU A CA 1
ATOM 642 C C . LEU A 1 84 ? -7.481 -1.076 -7.451 1.00 94.69 84 LEU A C 1
ATOM 644 O O . LEU A 1 84 ? -8.239 -1.107 -8.420 1.00 94.69 84 LEU A O 1
ATOM 648 N N . LEU A 1 85 ? -6.823 0.021 -7.074 1.00 94.75 85 LEU A N 1
ATOM 649 C CA . LEU A 1 85 ? -6.742 1.253 -7.862 1.00 94.75 85 LEU A CA 1
ATOM 650 C C . LEU A 1 85 ? -5.267 1.505 -8.228 1.00 94.75 85 LEU A C 1
ATOM 652 O O . LEU A 1 85 ? -4.587 2.249 -7.522 1.00 94.75 85 LEU A O 1
ATOM 656 N N . PRO A 1 86 ? -4.737 0.862 -9.285 1.00 92.06 86 PRO A N 1
ATOM 657 C CA . PRO A 1 86 ? -3.343 1.036 -9.672 1.00 92.06 86 PRO A CA 1
ATOM 658 C C . PRO A 1 86 ? -3.111 2.399 -10.337 1.00 92.06 86 PRO A C 1
ATOM 660 O O . PRO A 1 86 ? -3.927 2.871 -11.130 1.00 92.06 86 PRO A O 1
ATOM 663 N N . VAL A 1 87 ? -1.953 2.999 -10.062 1.00 93.62 87 VAL A N 1
ATOM 664 C CA . VAL A 1 87 ? -1.464 4.206 -10.742 1.00 93.62 87 VAL A CA 1
ATOM 665 C C . VAL A 1 87 ? -0.156 3.864 -11.445 1.00 93.62 87 VAL A C 1
ATOM 667 O O . VAL A 1 87 ? 0.811 3.469 -10.800 1.00 93.62 87 VAL A O 1
ATOM 670 N N . LEU A 1 88 ? -0.117 4.025 -12.770 1.00 92.88 88 LEU A N 1
ATOM 671 C CA . LEU A 1 88 ? 1.082 3.788 -13.570 1.00 92.88 88 LEU A CA 1
ATOM 672 C C . LEU A 1 88 ? 1.702 5.125 -13.980 1.00 92.88 88 LEU A C 1
ATOM 674 O O . LEU A 1 88 ? 1.107 5.892 -14.736 1.00 92.88 88 LEU A O 1
ATOM 678 N N . LEU A 1 89 ? 2.920 5.381 -13.506 1.00 93.69 89 LEU A N 1
ATOM 679 C CA . LEU A 1 89 ? 3.729 6.532 -13.903 1.00 93.69 89 LEU A CA 1
ATOM 680 C C . LEU A 1 89 ? 4.873 6.041 -14.793 1.00 93.69 89 LEU A C 1
ATOM 682 O O . LEU A 1 89 ? 5.866 5.507 -14.305 1.00 93.69 89 LEU A O 1
ATOM 686 N N . VAL A 1 90 ? 4.718 6.195 -16.108 1.00 92.88 90 VAL A N 1
ATOM 687 C CA . VAL A 1 90 ? 5.663 5.666 -17.104 1.00 92.88 90 VAL A CA 1
ATOM 688 C C . VAL A 1 90 ? 6.299 6.814 -17.897 1.00 92.88 90 VAL A C 1
ATOM 690 O O . VAL A 1 90 ? 5.589 7.746 -18.282 1.00 92.88 90 VAL A O 1
ATOM 693 N N . PRO A 1 91 ? 7.623 6.785 -18.164 1.00 93.44 91 PRO A N 1
ATOM 694 C CA . PRO A 1 91 ? 8.270 7.817 -18.965 1.00 93.44 91 PRO A CA 1
ATOM 695 C C . PRO A 1 91 ? 7.674 7.927 -20.372 1.00 93.44 91 PRO A C 1
ATOM 697 O O . PRO A 1 91 ? 7.248 6.941 -20.979 1.00 93.44 91 PRO A O 1
ATOM 700 N N . ARG A 1 92 ? 7.696 9.143 -20.924 1.00 96.38 92 ARG A N 1
ATOM 701 C CA . ARG A 1 92 ? 7.199 9.413 -22.277 1.00 96.38 92 ARG A CA 1
ATOM 702 C C . ARG A 1 92 ? 7.880 8.499 -23.303 1.00 96.38 92 ARG A C 1
ATOM 704 O O . ARG A 1 92 ? 9.101 8.388 -23.323 1.00 96.38 92 ARG A O 1
ATOM 711 N N . GLY A 1 93 ? 7.078 7.900 -24.185 1.00 95.81 93 GLY A N 1
ATOM 712 C CA . GLY A 1 93 ? 7.564 7.064 -25.288 1.00 95.81 93 GLY A CA 1
ATOM 713 C C . GLY A 1 93 ? 7.968 5.641 -24.893 1.00 95.81 93 GLY A C 1
ATOM 714 O O . GLY A 1 93 ? 8.590 4.967 -25.703 1.00 95.81 93 GLY A O 1
ATOM 715 N N . ARG A 1 94 ? 7.637 5.186 -23.676 1.00 94.94 94 ARG A N 1
ATOM 716 C CA . ARG A 1 94 ? 7.986 3.850 -23.162 1.00 94.94 94 ARG A CA 1
ATOM 717 C C . ARG A 1 94 ? 6.764 2.931 -23.017 1.00 94.94 94 ARG A C 1
ATOM 719 O O . ARG A 1 94 ? 6.516 2.387 -21.942 1.00 94.94 94 ARG A O 1
ATOM 726 N N . ILE A 1 95 ? 5.950 2.804 -24.066 1.00 95.38 95 ILE A N 1
ATOM 727 C CA . ILE A 1 95 ? 4.706 2.006 -24.028 1.00 95.38 95 ILE A CA 1
ATOM 728 C C . ILE A 1 95 ? 4.967 0.520 -23.748 1.00 95.38 95 ILE A C 1
ATOM 730 O O . ILE A 1 95 ? 4.193 -0.119 -23.044 1.00 95.38 95 ILE A O 1
ATOM 734 N N . GLU A 1 96 ? 6.105 -0.003 -24.196 1.00 94.94 96 GLU A N 1
ATOM 735 C CA . GLU A 1 96 ? 6.513 -1.386 -23.967 1.00 94.94 96 GLU A CA 1
ATOM 736 C C . GLU A 1 96 ? 6.723 -1.689 -22.477 1.00 94.94 96 GLU A C 1
ATOM 738 O O . GLU A 1 96 ? 6.622 -2.838 -22.051 1.00 94.94 96 GLU A O 1
ATOM 743 N N . LEU A 1 97 ? 6.993 -0.666 -21.651 1.00 93.44 97 LEU A N 1
ATOM 744 C CA . LEU A 1 97 ? 6.993 -0.844 -20.203 1.00 93.44 97 LEU A CA 1
ATOM 745 C C . LEU A 1 97 ? 5.581 -1.116 -19.698 1.00 93.44 97 LEU A C 1
ATOM 747 O O . LEU A 1 97 ? 5.425 -2.048 -18.924 1.00 93.44 97 LEU A O 1
ATOM 751 N N . VAL A 1 98 ? 4.570 -0.367 -20.155 1.00 94.62 98 VAL A N 1
ATOM 752 C CA . VAL A 1 98 ? 3.164 -0.568 -19.756 1.00 94.62 98 VAL A CA 1
ATOM 753 C C . VAL A 1 98 ? 2.713 -1.989 -20.081 1.00 94.62 98 VAL A C 1
ATOM 755 O O . VAL A 1 98 ? 2.151 -2.652 -19.216 1.00 94.62 98 VAL A O 1
ATOM 758 N N . GLU A 1 99 ? 3.009 -2.471 -21.290 1.00 94.75 99 GLU A N 1
ATOM 759 C CA . GLU A 1 99 ? 2.690 -3.841 -21.711 1.00 94.75 99 GLU A CA 1
ATOM 760 C C . GLU A 1 99 ? 3.351 -4.878 -20.800 1.00 94.75 99 GLU A C 1
ATOM 762 O O . GLU A 1 99 ? 2.694 -5.812 -20.348 1.00 94.75 99 GLU A O 1
ATOM 767 N N . ARG A 1 100 ? 4.632 -4.680 -20.464 1.00 93.88 100 ARG A N 1
ATOM 768 C CA . ARG A 1 100 ? 5.347 -5.549 -19.524 1.00 93.88 100 ARG A CA 1
ATOM 769 C C . ARG A 1 100 ? 4.748 -5.516 -18.120 1.00 93.88 100 ARG A C 1
ATOM 771 O O . ARG A 1 100 ? 4.595 -6.574 -17.528 1.00 93.88 100 ARG A O 1
ATOM 778 N N . ILE A 1 101 ? 4.397 -4.336 -17.595 1.00 94.81 101 ILE A N 1
ATOM 779 C CA . ILE A 1 101 ? 3.742 -4.222 -16.281 1.00 94.81 101 ILE A CA 1
ATOM 780 C C . ILE A 1 101 ? 2.423 -4.994 -16.305 1.00 94.81 101 ILE A C 1
ATOM 782 O O . ILE A 1 101 ? 2.159 -5.772 -15.399 1.00 94.81 101 ILE A O 1
ATOM 786 N N . ALA A 1 102 ? 1.603 -4.789 -17.337 1.00 94.19 102 ALA A N 1
ATOM 787 C CA . ALA A 1 102 ? 0.301 -5.432 -17.450 1.00 94.19 102 ALA A CA 1
ATOM 788 C C . ALA A 1 102 ? 0.406 -6.958 -17.601 1.00 94.19 102 ALA A C 1
ATOM 790 O O . ALA A 1 102 ? -0.423 -7.669 -17.049 1.00 94.19 102 ALA A O 1
ATOM 791 N N . ALA A 1 103 ? 1.421 -7.459 -18.311 1.00 94.94 103 ALA A N 1
ATOM 792 C CA . ALA A 1 103 ? 1.651 -8.892 -18.494 1.00 94.94 103 ALA A CA 1
ATOM 793 C C . ALA A 1 103 ? 2.160 -9.612 -17.230 1.00 94.94 103 ALA A C 1
ATOM 795 O O . ALA A 1 103 ? 2.081 -10.836 -17.162 1.00 94.94 103 ALA A O 1
ATOM 796 N N . ASP A 1 104 ? 2.693 -8.872 -16.254 1.00 92.94 104 ASP A N 1
ATOM 797 C CA . ASP A 1 104 ? 3.191 -9.417 -14.985 1.00 92.94 104 ASP A CA 1
ATOM 798 C C . ASP A 1 104 ? 2.068 -9.649 -13.945 1.00 92.94 104 ASP A C 1
ATOM 800 O O . ASP A 1 104 ? 2.353 -10.175 -12.867 1.00 92.94 104 ASP A O 1
ATOM 804 N N . VAL A 1 105 ? 0.834 -9.204 -14.215 1.00 87.81 105 VAL A N 1
ATOM 805 C CA . VAL A 1 105 ? -0.332 -9.311 -13.312 1.00 87.81 105 VAL A CA 1
ATOM 806 C C . VAL A 1 105 ? -1.096 -10.608 -13.552 1.00 87.81 105 VAL A C 1
ATOM 808 O O . VAL A 1 105 ? -1.393 -11.291 -12.546 1.00 87.81 105 VAL A O 1
#

Nearest PDB structures (foldseek):
  3k9e-assembly1_B  TM=3.224E-01  e=1.905E+00  Escherichia coli O6

Solvent-accessible surface area (backbone atoms only — not comparable to full-atom values): 6828 Å² total; per-residue (Å²): 128,88,87,83,74,89,74,75,55,68,72,55,39,44,64,70,46,48,65,68,70,62,74,85,52,93,46,46,78,35,63,92,51,93,94,59,70,46,37,32,31,62,68,82,95,47,72,50,70,49,65,86,64,89,79,70,94,62,91,66,56,47,21,36,46,50,50,52,54,44,37,43,44,33,39,78,71,76,40,81,73,86,81,84,86,87,81,86,90,71,66,90,93,45,63,69,54,55,56,51,30,62,73,37,98

Sequence (105 aa):
MEEWEGKLPPSLLEKLVLGVVRKRDPRVLVGPSVGEDAAVIDFGDKVLVVHSDPITGAVRNIGWYAVHIACNDVATRGAKPRWLLPVLLVPRGRIELVERIAADV

Radius of gyration: 16.65 Å; Cα contacts (8 Å, |Δi|>4): 99; chains: 1; bounding box: 42×32×39 Å

Mean predicted aligned error: 4.31 Å

Secondary structure (DSSP, 8-state):
-----SSPPHHHHIIIIIHHH----TTEEE-S-TT--SEEEE-SSSEEEE------S-SS-HHHHHHHHHHHHHHTTTPPP----------TT-HHHHHHHHHT-

Foldseek 3Di:
DDDDDDDDDQVCCVVPPVVPVPPDDVQFPDDDHPPQAWTWGDPDVDIDTAHDDDDDDDPALSLVCRPPVRQVSCVVVVDHDDDDDDDDDDDPPPVVVVVRSVVSD